Protein AF-A0AAW7R0A9-F1 (afdb_monomer)

pLDDT: mean 76.71, std 11.98, range [56.09, 93.0]

InterPro domains:
  IPR060922 HHHH-motif protein [NF040554] (1-42)

Foldseek 3Di:
DVVVVVVVVVVVVVVVVVVVVPDFDWDWDQDPVRDIDIDTDD

Secondary structure (DSSP, 8-state):
-HHHHHHHHHHHHHHHHHHHHTS-EEEEEE-TTS-EEEEEE-

Organism: Burkholderia gladioli (NCBI:txid28095)

Solvent-accessible surface area (backbone atoms only — not comparable to full-atom values): 2591 Å² total; per-residue (Å²): 114,74,66,62,54,53,52,52,51,51,53,53,51,50,54,53,53,55,56,58,71,64,41,70,40,78,50,70,47,70,44,99,83,70,46,75,50,70,47,78,46,115

Sequence (42 aa):
MKTLLASALAVTLALLVTNAEARPHKVCHFDHHHHRSCHWVH

Nearest PDB structures (foldseek):
  6bz1-assembly1_C  TM=3.943E-01  e=8.836E+00  Homo sapiens

Mean predicted aligned error: 11.54 Å

Structure (mmCIF, N/CA/C/O backbone):
data_AF-A0AAW7R0A9-F1
#
_entry.id   AF-A0AAW7R0A9-F1
#
loop_
_atom_site.group_PDB
_atom_site.id
_atom_site.type_symbol
_atom_site.label_atom_id
_atom_site.label_alt_id
_atom_site.label_comp_id
_atom_site.label_asym_id
_atom_site.label_entity_id
_atom_site.label_seq_id
_atom_site.pdbx_PDB_ins_code
_atom_site.Cartn_x
_atom_site.Cartn_y
_atom_site.Cartn_z
_atom_site.occupancy
_atom_site.B_iso_or_equiv
_atom_site.auth_seq_id
_atom_site.auth_comp_id
_atom_site.auth_asym_id
_atom_site.auth_atom_id
_atom_site.pdbx_PDB_model_num
ATOM 1 N N . MET A 1 1 ? -9.235 -3.627 38.749 1.00 56.09 1 MET A N 1
ATOM 2 C CA . MET A 1 1 ? -8.314 -2.547 38.309 1.00 56.09 1 MET A CA 1
ATOM 3 C C . MET A 1 1 ? -7.213 -3.052 37.375 1.00 56.09 1 MET A C 1
ATOM 5 O O . MET A 1 1 ? -7.093 -2.520 36.283 1.00 56.09 1 MET A O 1
ATOM 9 N N . LYS A 1 2 ? -6.448 -4.095 37.738 1.00 59.47 2 LYS A N 1
ATOM 10 C CA . LYS A 1 2 ? -5.338 -4.621 36.909 1.00 59.47 2 LYS A CA 1
ATOM 11 C C . LYS A 1 2 ? -5.740 -5.146 35.519 1.00 59.47 2 LYS A C 1
ATOM 13 O O . LYS A 1 2 ? -4.979 -4.993 34.574 1.00 59.47 2 LYS A O 1
ATOM 18 N N . THR A 1 3 ? -6.941 -5.703 35.381 1.00 65.06 3 THR A N 1
ATOM 19 C CA . THR A 1 3 ? -7.456 -6.248 34.112 1.00 65.06 3 THR A CA 1
ATOM 20 C C . THR A 1 3 ? -7.837 -5.168 33.098 1.00 65.06 3 THR A C 1
ATOM 22 O O . THR A 1 3 ? -7.542 -5.316 31.920 1.00 65.06 3 THR A O 1
ATOM 25 N N . LEU A 1 4 ? -8.417 -4.056 33.563 1.00 66.94 4 LEU A N 1
ATOM 26 C CA . LEU A 1 4 ? -8.817 -2.924 32.716 1.00 66.94 4 LEU A CA 1
ATOM 27 C C . LEU A 1 4 ? -7.609 -2.225 32.077 1.00 66.94 4 LEU A C 1
ATOM 29 O O . LEU A 1 4 ? -7.664 -1.802 30.924 1.00 66.94 4 LEU A O 1
ATOM 33 N N . LEU A 1 5 ? -6.500 -2.142 32.818 1.00 71.25 5 LEU A N 1
ATOM 34 C CA . LEU A 1 5 ? -5.253 -1.566 32.319 1.00 71.25 5 LEU A CA 1
ATOM 35 C C . LEU A 1 5 ? -4.647 -2.437 31.208 1.00 71.25 5 LEU A C 1
ATOM 37 O O . LEU A 1 5 ? -4.230 -1.921 30.175 1.00 71.25 5 LEU A O 1
ATOM 41 N N . ALA A 1 6 ? -4.652 -3.760 31.397 1.00 71.38 6 ALA A N 1
ATOM 42 C CA . ALA A 1 6 ? -4.131 -4.710 30.417 1.00 71.38 6 ALA A CA 1
ATOM 43 C C . ALA A 1 6 ? -4.935 -4.689 29.107 1.00 71.38 6 ALA A C 1
ATOM 45 O O . ALA A 1 6 ? -4.347 -4.680 28.027 1.00 71.38 6 ALA A O 1
ATOM 46 N N . SER A 1 7 ? -6.268 -4.609 29.188 1.00 71.56 7 SER A N 1
ATOM 47 C CA . SER A 1 7 ? -7.121 -4.491 28.000 1.00 71.56 7 SER A CA 1
ATOM 48 C C . SER A 1 7 ? -6.910 -3.173 27.254 1.00 71.56 7 SER A C 1
ATOM 50 O O . SER A 1 7 ? -6.847 -3.172 26.028 1.00 71.56 7 SER A O 1
ATOM 52 N N . ALA A 1 8 ? -6.743 -2.056 27.970 1.00 76.31 8 ALA A N 1
ATOM 53 C CA . ALA A 1 8 ? -6.480 -0.762 27.342 1.00 76.31 8 ALA A CA 1
ATOM 54 C C . ALA A 1 8 ? -5.125 -0.746 26.615 1.00 76.31 8 ALA A C 1
ATOM 56 O O . ALA A 1 8 ? -5.033 -0.264 25.485 1.00 76.31 8 ALA A O 1
ATOM 57 N N . LEU A 1 9 ? -4.086 -1.330 27.220 1.00 76.94 9 LEU A N 1
ATOM 58 C CA . LEU A 1 9 ? -2.775 -1.484 26.584 1.00 76.94 9 LEU A CA 1
ATOM 59 C C . LEU A 1 9 ? -2.841 -2.354 25.325 1.00 76.94 9 LEU A C 1
ATOM 61 O O . LEU A 1 9 ? -2.257 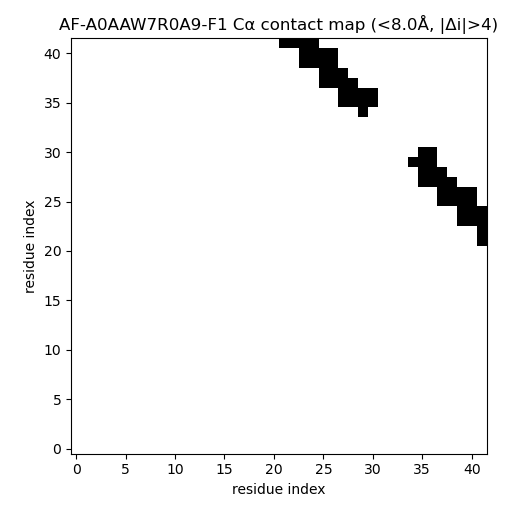-1.980 24.312 1.00 76.94 9 LEU A O 1
ATOM 65 N N . ALA A 1 10 ? -3.576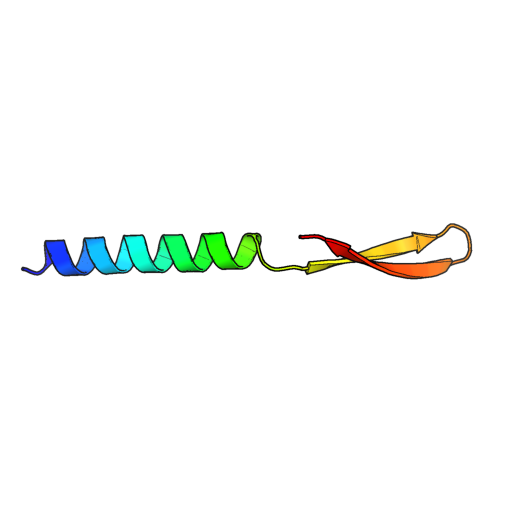 -3.468 25.363 1.00 77.12 10 ALA A N 1
ATOM 66 C CA . ALA A 1 10 ? -3.724 -4.358 24.212 1.00 77.12 10 ALA A CA 1
ATOM 67 C C . ALA A 1 10 ? -4.424 -3.66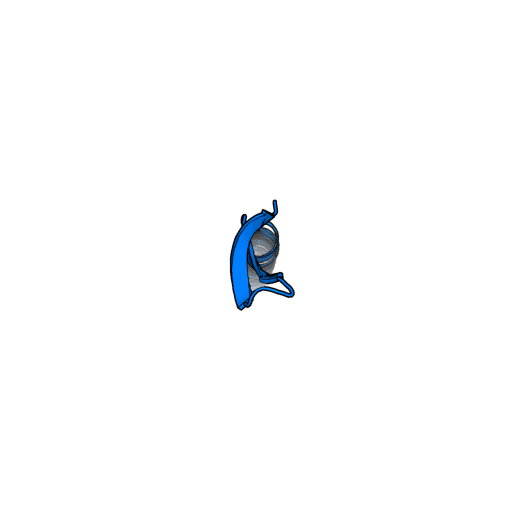8 23.029 1.00 77.12 10 ALA A C 1
ATOM 69 O O . ALA A 1 10 ? -3.954 -3.764 21.897 1.00 77.12 10 ALA A O 1
ATOM 70 N N . VAL A 1 11 ? -5.498 -2.915 23.291 1.00 80.69 11 VAL A N 1
ATOM 71 C CA . VAL A 1 11 ? -6.210 -2.137 22.262 1.00 80.69 11 VAL A CA 1
ATOM 72 C C . VAL A 1 11 ? -5.315 -1.037 21.686 1.00 80.69 11 VAL A C 1
ATOM 74 O O . VAL A 1 11 ? -5.264 -0.853 20.472 1.00 80.69 11 VAL A O 1
ATOM 77 N N . THR A 1 12 ? -4.560 -0.342 22.539 1.00 76.75 12 THR A N 1
ATOM 78 C CA . THR A 1 12 ? -3.641 0.720 22.102 1.00 76.75 12 THR A CA 1
ATOM 79 C C . THR A 1 12 ? -2.505 0.157 21.242 1.00 76.75 12 THR A C 1
ATOM 81 O O . THR A 1 12 ? -2.190 0.731 20.201 1.00 76.75 12 THR A O 1
ATOM 84 N N . LEU A 1 13 ? -1.924 -0.991 21.621 1.00 75.00 13 LEU A N 1
ATOM 85 C CA . LEU A 1 13 ? -0.911 -1.680 20.813 1.00 75.00 13 LEU A CA 1
ATOM 86 C C . LEU A 1 13 ? -1.477 -2.155 19.472 1.00 75.00 13 LEU A C 1
ATOM 88 O O . LEU A 1 13 ? -0.827 -1.969 18.448 1.00 75.00 13 LEU A O 1
ATOM 92 N N . ALA A 1 14 ? -2.679 -2.734 19.467 1.00 69.56 14 ALA A N 1
ATOM 93 C CA . ALA A 1 14 ? -3.326 -3.189 18.241 1.00 69.56 14 ALA A CA 1
ATOM 94 C C . ALA A 1 14 ? -3.544 -2.025 17.260 1.00 69.56 14 ALA A C 1
ATOM 96 O O . ALA A 1 14 ? -3.163 -2.134 16.100 1.00 69.56 14 ALA A O 1
ATOM 97 N N . LEU A 1 15 ? -4.045 -0.883 17.745 1.00 66.69 15 LEU A N 1
ATOM 98 C CA . LEU A 1 15 ? -4.222 0.338 16.946 1.00 66.69 15 LEU A CA 1
ATOM 99 C C . LEU A 1 15 ? -2.895 0.903 16.411 1.00 66.69 15 LEU A C 1
ATOM 101 O O . LEU A 1 15 ? -2.835 1.415 15.295 1.00 66.69 15 LEU A O 1
ATOM 105 N N . LEU A 1 16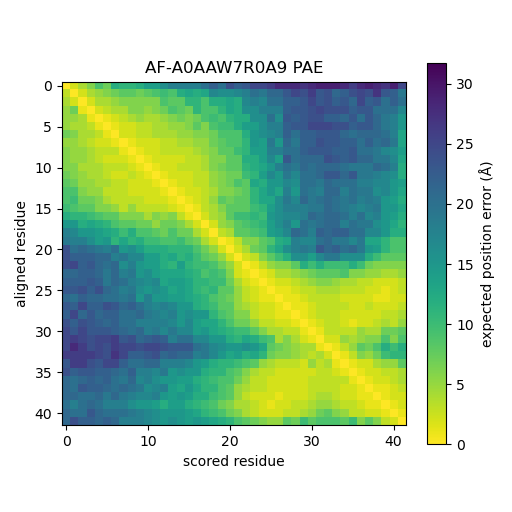 ? -1.817 0.826 17.194 1.00 66.06 16 LEU A N 1
ATOM 106 C CA . LEU A 1 16 ? -0.483 1.256 16.764 1.00 66.06 16 LEU A CA 1
ATOM 107 C C . LEU A 1 16 ? 0.074 0.374 15.641 1.00 66.06 16 LEU A C 1
ATOM 109 O O . LEU A 1 16 ? 0.666 0.904 14.701 1.00 66.06 16 LEU A O 1
ATOM 113 N N . VAL A 1 17 ? -0.128 -0.943 15.724 1.00 61.44 17 VAL A N 1
ATOM 114 C CA . VAL A 1 17 ? 0.339 -1.907 14.715 1.00 61.44 17 VAL A CA 1
ATOM 115 C C . VAL A 1 17 ? -0.480 -1.793 13.428 1.00 61.44 17 VAL A C 1
ATOM 117 O O . VAL A 1 17 ? 0.104 -1.720 12.350 1.00 61.44 17 VAL A O 1
ATOM 120 N N . THR A 1 18 ? -1.806 -1.652 13.511 1.00 60.44 18 THR A N 1
ATOM 121 C CA . THR A 1 18 ? -2.648 -1.443 12.315 1.00 60.44 18 THR A CA 1
ATOM 122 C C . THR A 1 18 ? -2.325 -0.123 11.611 1.00 60.44 18 THR A C 1
ATOM 124 O O . THR A 1 18 ? -2.301 -0.053 10.386 1.00 60.44 18 THR A O 1
ATOM 127 N N . ASN A 1 19 ? -1.988 0.920 12.375 1.00 57.34 19 ASN A N 1
ATOM 128 C CA . ASN A 1 19 ? -1.537 2.199 11.823 1.00 57.34 19 ASN A CA 1
ATOM 129 C C . ASN A 1 19 ? -0.083 2.176 11.338 1.00 57.34 19 ASN A C 1
ATOM 131 O O . ASN A 1 19 ? 0.376 3.173 10.787 1.00 57.34 19 ASN A O 1
ATOM 135 N N . ALA A 1 20 ? 0.687 1.118 11.593 1.00 57.91 20 ALA A N 1
ATOM 136 C CA . ALA A 1 20 ? 2.003 0.947 10.985 1.00 57.91 20 ALA A CA 1
ATOM 137 C C . ALA A 1 20 ? 1.882 0.347 9.578 1.00 57.91 20 ALA A C 1
ATOM 139 O O . ALA A 1 20 ? 2.666 0.702 8.704 1.00 57.91 20 ALA A O 1
ATOM 140 N N . GLU A 1 21 ? 0.869 -0.493 9.359 1.00 56.81 21 GLU A N 1
ATOM 141 C CA . GLU A 1 21 ? 0.611 -1.163 8.082 1.00 56.81 21 GLU A CA 1
ATOM 142 C C . GLU A 1 21 ? -0.111 -0.254 7.072 1.00 56.81 21 GLU A C 1
ATOM 144 O O . GLU A 1 21 ? 0.185 -0.303 5.884 1.00 56.81 21 GLU A O 1
ATOM 149 N N . ALA A 1 22 ? -0.957 0.669 7.547 1.00 62.78 22 ALA A N 1
ATOM 150 C CA . ALA A 1 22 ? -1.601 1.703 6.724 1.00 62.78 22 ALA A CA 1
ATOM 151 C C . ALA A 1 22 ? -0.732 2.958 6.495 1.00 62.78 22 ALA A C 1
ATOM 153 O O . ALA A 1 22 ? -1.224 4.000 6.054 1.00 62.78 22 ALA A O 1
ATOM 154 N N . ARG A 1 23 ? 0.558 2.923 6.862 1.00 68.50 23 ARG A N 1
ATOM 155 C CA . ARG A 1 23 ? 1.456 4.040 6.551 1.00 68.50 23 ARG A CA 1
ATOM 156 C C . ARG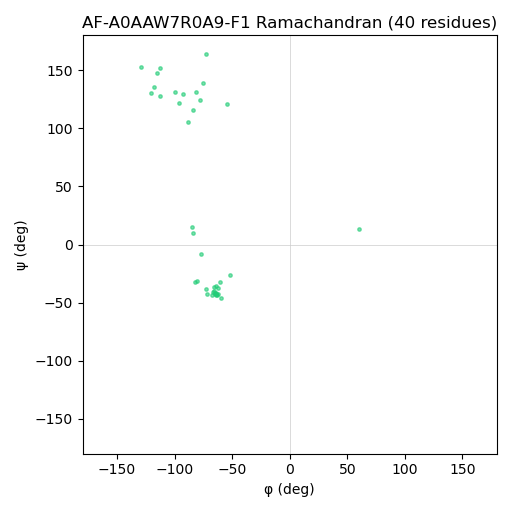 A 1 23 ? 1.806 4.000 5.073 1.00 68.50 23 ARG A C 1
ATOM 158 O O . ARG A 1 23 ? 2.128 2.923 4.566 1.00 68.50 23 ARG A O 1
ATOM 165 N N . PRO A 1 24 ? 1.848 5.170 4.412 1.00 76.50 24 PRO A N 1
ATOM 166 C CA . PRO A 1 24 ? 2.360 5.235 3.062 1.00 76.50 24 PRO A CA 1
ATOM 167 C C . PRO A 1 24 ? 3.759 4.625 3.043 1.00 76.50 24 PRO A C 1
ATOM 169 O O . PRO A 1 24 ? 4.655 5.071 3.766 1.00 76.50 24 PRO A O 1
ATOM 172 N N . HIS A 1 25 ? 3.938 3.582 2.241 1.00 83.88 25 HIS A N 1
ATOM 173 C CA . HIS A 1 25 ? 5.219 2.908 2.079 1.00 83.88 25 HIS A CA 1
ATOM 174 C C . HIS A 1 25 ? 5.708 3.081 0.643 1.00 83.88 25 HIS A C 1
ATOM 176 O O . HIS A 1 25 ? 4.923 3.215 -0.297 1.00 83.88 25 HIS A O 1
ATOM 182 N N . LYS A 1 26 ? 7.034 3.142 0.468 1.00 88.06 26 LYS A N 1
ATOM 183 C CA . LYS A 1 26 ? 7.632 3.203 -0.868 1.00 88.06 26 LYS A CA 1
ATOM 184 C C . LYS A 1 26 ? 7.762 1.798 -1.425 1.00 88.06 26 LYS A C 1
ATOM 186 O O . LYS A 1 26 ? 8.569 1.013 -0.931 1.00 88.06 26 LYS A O 1
ATOM 191 N N . VAL A 1 27 ? 7.045 1.528 -2.504 1.00 89.69 27 VAL A N 1
ATOM 192 C CA . VAL A 1 27 ? 7.258 0.344 -3.331 1.00 89.69 27 VAL A CA 1
ATOM 193 C C . VAL A 1 27 ? 8.211 0.726 -4.452 1.00 89.69 27 VAL A C 1
ATOM 195 O O . VAL A 1 27 ? 8.009 1.737 -5.122 1.00 89.69 27 VAL A O 1
ATOM 198 N N . CYS A 1 28 ? 9.266 -0.064 -4.647 1.00 92.81 28 CYS A N 1
ATOM 199 C CA . CYS A 1 28 ? 10.232 0.148 -5.718 1.00 92.81 28 CYS A CA 1
ATOM 200 C C . CYS A 1 28 ? 10.275 -1.069 -6.633 1.00 92.81 28 CYS A C 1
ATOM 202 O O . CYS A 1 28 ? 10.446 -2.187 -6.153 1.00 92.81 28 CYS A O 1
ATOM 204 N N . HIS A 1 29 ? 10.183 -0.840 -7.939 1.00 91.50 29 HIS A N 1
ATOM 205 C CA . HIS A 1 29 ? 10.404 -1.869 -8.945 1.00 91.50 29 HIS A CA 1
ATOM 206 C C . HIS A 1 29 ? 11.665 -1.554 -9.748 1.00 91.50 29 HIS A C 1
ATOM 208 O O . HIS A 1 29 ? 12.022 -0.385 -9.938 1.00 91.50 29 HIS A O 1
ATOM 214 N N . PHE A 1 30 ? 12.317 -2.591 -10.257 1.00 92.00 30 PHE A N 1
ATOM 215 C CA . PHE A 1 30 ? 13.301 -2.443 -11.318 1.00 92.00 30 PHE A CA 1
ATOM 216 C C . PHE A 1 30 ? 12.602 -2.727 -12.639 1.00 92.00 30 PHE A C 1
ATOM 218 O O . PHE A 1 30 ? 12.002 -3.785 -12.809 1.00 92.00 30 PHE A O 1
ATOM 225 N N . ASP A 1 31 ? 12.642 -1.752 -13.535 1.00 85.44 31 ASP A N 1
ATOM 226 C CA . ASP A 1 31 ? 12.179 -1.933 -14.901 1.00 85.44 31 ASP A CA 1
ATOM 227 C C . ASP A 1 31 ? 13.171 -2.801 -15.702 1.00 85.44 31 ASP A C 1
ATOM 229 O O . ASP A 1 31 ? 14.329 -2.970 -15.305 1.00 85.44 31 ASP A O 1
ATOM 233 N N . HIS A 1 32 ? 12.730 -3.319 -16.851 1.00 88.69 32 HIS A N 1
ATOM 234 C CA . HIS A 1 32 ? 13.561 -4.060 -17.803 1.00 88.69 32 HIS A CA 1
ATOM 235 C C . HIS A 1 32 ? 14.853 -3.310 -18.193 1.00 88.69 32 HIS A C 1
ATOM 237 O O . HIS A 1 32 ? 15.874 -3.935 -18.476 1.00 88.69 32 HIS A O 1
ATOM 2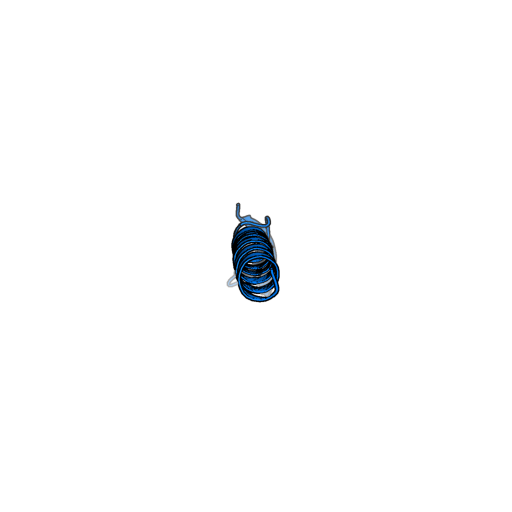43 N N . HIS A 1 33 ? 14.855 -1.976 -18.123 1.00 89.56 33 HIS A N 1
ATOM 244 C CA . HIS A 1 33 ? 16.038 -1.139 -18.346 1.00 89.56 33 HIS A CA 1
ATOM 245 C C . HIS A 1 33 ? 16.943 -0.939 -17.110 1.00 89.56 33 HIS A C 1
ATOM 247 O O . HIS A 1 33 ? 17.786 -0.045 -17.114 1.00 89.56 33 HIS A O 1
ATOM 253 N N . HIS A 1 34 ? 16.790 -1.736 -16.045 1.00 86.75 34 HIS A N 1
ATOM 254 C CA . HIS A 1 34 ? 17.462 -1.568 -14.740 1.00 86.75 34 HIS A C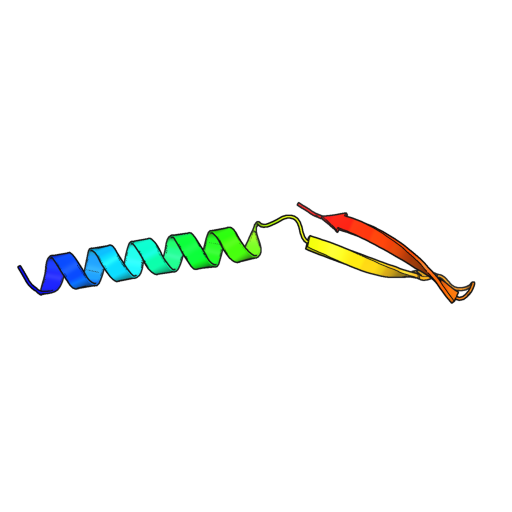A 1
ATOM 255 C C . HIS A 1 34 ? 17.161 -0.234 -14.039 1.00 86.75 34 HIS A C 1
ATOM 257 O O . HIS A 1 34 ? 17.806 0.130 -13.052 1.00 86.75 34 HIS A O 1
ATOM 263 N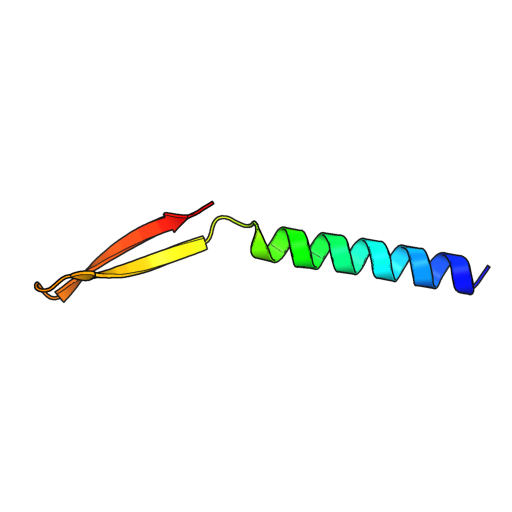 N . HIS A 1 35 ? 16.157 0.501 -14.513 1.00 92.69 35 HIS A N 1
ATOM 264 C CA . HIS A 1 35 ? 15.739 1.743 -13.893 1.00 92.69 35 HIS A CA 1
ATOM 265 C C . HIS A 1 35 ? 14.897 1.442 -12.650 1.00 92.69 35 HIS A C 1
ATOM 267 O O . HIS A 1 35 ? 13.894 0.728 -12.716 1.00 92.69 35 HIS A O 1
ATOM 273 N N . ARG A 1 36 ? 15.307 1.984 -11.499 1.00 92.69 36 ARG A N 1
ATOM 274 C CA . ARG A 1 36 ? 14.580 1.817 -10.240 1.00 92.69 36 ARG A CA 1
ATOM 275 C C . ARG A 1 36 ? 13.538 2.919 -10.097 1.00 92.69 36 ARG A C 1
ATOM 277 O O . ARG A 1 36 ? 13.882 4.043 -9.737 1.00 92.69 36 ARG A O 1
ATOM 284 N N . SER A 1 37 ? 12.268 2.585 -10.293 1.00 90.06 37 SER A N 1
ATOM 285 C CA . SER A 1 37 ? 11.165 3.510 -10.014 1.00 90.06 37 SER A CA 1
ATOM 286 C C . SER A 1 37 ? 10.542 3.178 -8.668 1.00 90.06 37 SER A C 1
ATOM 288 O O . SER A 1 37 ? 10.220 2.023 -8.397 1.00 90.06 37 SER A O 1
ATOM 290 N N . CYS A 1 38 ? 10.364 4.195 -7.828 1.00 93.00 38 CYS A N 1
ATOM 291 C CA . CYS A 1 38 ? 9.697 4.069 -6.539 1.00 93.00 38 CYS A CA 1
ATOM 292 C C . CYS A 1 38 ? 8.442 4.937 -6.514 1.00 93.00 38 CYS A C 1
ATOM 294 O O . CYS A 1 38 ? 8.505 6.106 -6.889 1.00 93.00 38 CYS A O 1
ATOM 296 N N . HIS A 1 39 ? 7.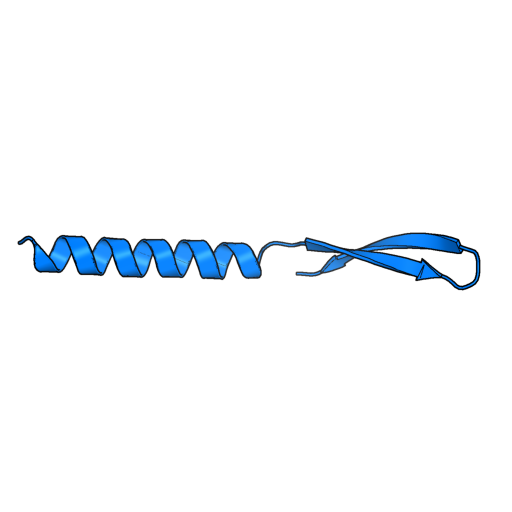338 4.396 -6.015 1.00 90.38 39 HIS A N 1
ATOM 297 C CA . HIS A 1 39 ? 6.103 5.140 -5.794 1.00 90.38 39 HIS A CA 1
ATOM 298 C C . HIS A 1 39 ? 5.598 4.908 -4.371 1.00 90.38 39 HIS A C 1
ATOM 300 O O . HIS A 1 39 ? 5.907 3.896 -3.740 1.00 90.38 39 HIS A O 1
ATOM 306 N N . TRP A 1 40 ? 4.873 5.890 -3.847 1.00 87.12 40 TRP A N 1
ATOM 307 C CA . TRP A 1 40 ? 4.189 5.757 -2.568 1.00 87.12 40 TRP A CA 1
ATOM 308 C C . TRP A 1 40 ? 2.873 5.020 -2.785 1.00 87.12 40 TRP A C 1
ATOM 310 O O . TRP A 1 40 ? 2.112 5.380 -3.683 1.00 87.12 40 TRP A O 1
ATOM 320 N N . VAL A 1 41 ? 2.619 4.011 -1.961 1.00 82.25 41 VAL A N 1
ATOM 321 C CA . VAL A 1 41 ? 1.343 3.295 -1.894 1.00 82.25 41 VAL A CA 1
ATOM 322 C C . VAL A 1 41 ? 0.729 3.615 -0.536 1.00 82.25 41 VAL A C 1
ATOM 324 O O . VAL A 1 41 ? 1.436 3.526 0.469 1.00 82.25 41 VAL A O 1
ATOM 327 N N . HIS A 1 42 ? -0.528 4.069 -0.533 1.00 76.81 42 HIS A N 1
ATOM 328 C CA . HIS A 1 42 ? -1.334 4.318 0.668 1.00 76.81 42 HIS A CA 1
ATOM 329 C C . HIS A 1 42 ? -2.128 3.073 1.048 1.00 76.81 42 HIS A C 1
ATOM 331 O O . HIS A 1 42 ? -2.588 2.381 0.112 1.00 76.81 42 HIS A O 1
#

Radius of gyration: 18.63 Å; Cα contacts (8 Å, |Δi|>4): 28; chains: 1; bounding box: 26×12×57 Å